Protein AF-A0AAW4HPG8-F1 (afdb_monomer_lite)

InterPro domains:
  IPR003497 BRO N-terminal domain [PS51750] (11-119)

Structure (mmCIF, N/CA/C/O backbone):
data_AF-A0AAW4HPG8-F1
#
_entry.id   AF-A0AAW4HPG8-F1
#
loop_
_atom_site.group_PDB
_atom_site.id
_atom_site.type_symbol
_atom_site.label_atom_id
_atom_site.label_alt_id
_atom_site.label_comp_id
_atom_site.label_asym_id
_atom_site.label_entity_id
_atom_site.label_seq_id
_atom_site.pdbx_PDB_ins_code
_atom_site.Cartn_x
_atom_site.Cartn_y
_atom_site.Cartn_z
_atom_site.occupancy
_atom_site.B_iso_or_equiv
_atom_site.auth_seq_id
_atom_site.auth_comp_id
_atom_site.auth_asym_id
_atom_site.auth_atom_id
_atom_site.pdbx_PDB_model_num
ATOM 1 N N . MET A 1 1 ? 20.084 2.847 24.601 1.00 34.91 1 MET A N 1
ATOM 2 C CA . MET A 1 1 ? 19.945 3.634 23.356 1.00 34.91 1 MET A CA 1
ATOM 3 C C . MET A 1 1 ? 18.662 3.186 22.659 1.00 34.91 1 MET A C 1
ATOM 5 O O . MET A 1 1 ? 18.616 2.072 22.159 1.00 34.91 1 MET A O 1
ATOM 9 N N . ASN A 1 2 ? 17.578 3.967 22.741 1.00 39.59 2 ASN A N 1
ATOM 10 C CA . ASN A 1 2 ? 16.286 3.602 22.141 1.00 39.59 2 ASN A CA 1
ATOM 11 C C . ASN A 1 2 ? 16.356 3.831 20.625 1.00 39.59 2 ASN A C 1
ATOM 13 O O . ASN A 1 2 ? 16.122 4.941 20.148 1.00 39.59 2 ASN A O 1
ATOM 17 N N . LEU A 1 3 ? 16.717 2.787 19.877 1.00 42.97 3 LEU A N 1
ATOM 18 C CA . LEU A 1 3 ? 16.685 2.797 18.419 1.00 42.97 3 LEU A CA 1
ATOM 19 C C . LEU A 1 3 ? 15.230 2.939 17.945 1.00 42.97 3 LEU A C 1
ATOM 21 O O . LEU A 1 3 ? 14.457 1.991 17.925 1.00 42.97 3 LEU A O 1
ATOM 25 N N . HIS A 1 4 ? 14.869 4.186 17.650 1.00 49.41 4 HIS A N 1
ATOM 26 C CA . HIS A 1 4 ? 13.943 4.617 16.605 1.00 49.41 4 HIS A CA 1
ATOM 27 C C . HIS A 1 4 ? 12.726 3.717 16.335 1.00 49.41 4 HIS A C 1
ATOM 29 O O . HIS A 1 4 ? 12.755 2.865 15.454 1.00 49.41 4 HIS A O 1
ATOM 35 N N . LYS A 1 5 ? 11.615 3.976 17.031 1.00 62.91 5 LYS A N 1
ATOM 36 C CA . LYS A 1 5 ? 10.332 3.324 16.736 1.00 62.91 5 LYS A CA 1
ATOM 37 C C . LYS A 1 5 ? 9.602 4.074 15.617 1.00 62.91 5 LYS A C 1
ATOM 39 O O . LYS A 1 5 ? 9.500 5.299 15.675 1.00 62.91 5 LYS A O 1
ATOM 44 N N . ASP A 1 6 ? 9.104 3.340 14.623 1.00 70.31 6 ASP A N 1
ATOM 45 C CA . ASP A 1 6 ? 8.157 3.856 13.626 1.00 70.31 6 ASP A CA 1
ATOM 46 C C . ASP A 1 6 ? 6.907 4.426 14.315 1.00 70.31 6 ASP A C 1
ATOM 48 O O . ASP A 1 6 ? 6.579 4.049 15.448 1.00 70.31 6 ASP A O 1
ATOM 52 N N . ARG A 1 7 ? 6.173 5.312 13.628 1.00 84.81 7 ARG A N 1
ATOM 53 C CA . ARG A 1 7 ? 4.884 5.799 14.136 1.00 84.81 7 ARG A CA 1
ATOM 54 C C . ARG A 1 7 ? 3.942 4.611 14.293 1.00 84.81 7 ARG A C 1
ATOM 56 O O . ARG A 1 7 ? 3.771 3.825 13.366 1.00 84.81 7 ARG A O 1
ATOM 63 N N . LYS 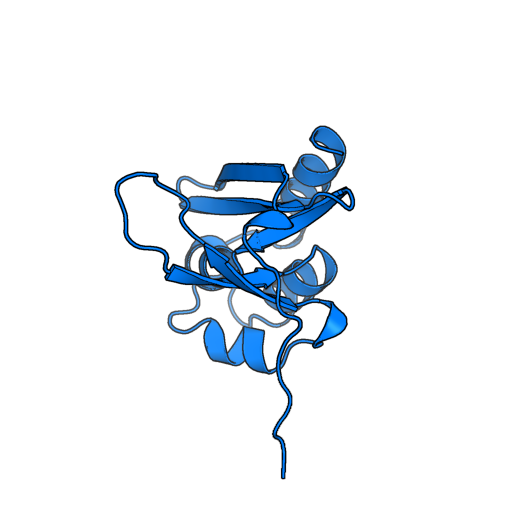A 1 8 ? 3.339 4.453 15.467 1.00 90.50 8 LYS A N 1
ATOM 64 C CA . LYS A 1 8 ? 2.387 3.369 15.712 1.00 90.50 8 LYS A CA 1
ATOM 65 C C . LYS A 1 8 ? 0.987 3.824 15.307 1.00 90.50 8 LYS A C 1
ATOM 67 O O . LYS A 1 8 ? 0.563 4.893 15.733 1.00 90.50 8 LYS A O 1
ATOM 72 N N . LEU A 1 9 ? 0.295 3.006 14.521 1.00 91.19 9 LEU A N 1
ATOM 73 C CA . LEU A 1 9 ? -1.126 3.163 14.213 1.00 91.19 9 LEU A CA 1
ATOM 74 C C . LEU A 1 9 ? -1.893 2.038 14.916 1.00 91.19 9 LEU A C 1
ATOM 76 O O . LEU A 1 9 ? -1.560 0.861 14.739 1.00 91.19 9 LEU A O 1
ATOM 80 N N . ASN A 1 10 ? -2.874 2.382 15.747 1.00 90.38 10 ASN A N 1
ATOM 81 C CA . ASN A 1 10 ? -3.704 1.390 16.422 1.00 90.38 10 ASN A CA 1
AT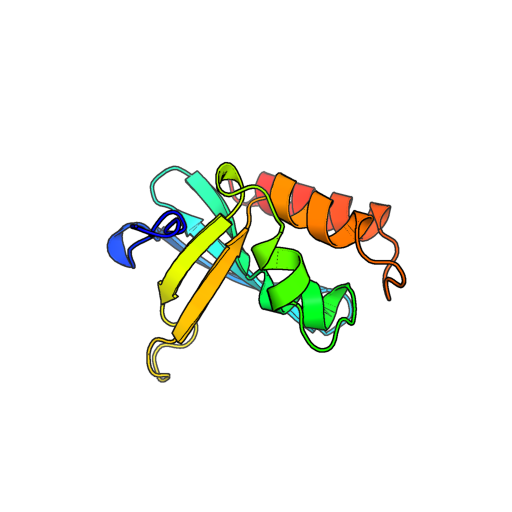OM 82 C C . ASN A 1 10 ? -4.912 1.037 15.552 1.00 90.38 10 ASN A C 1
ATOM 84 O O . ASN A 1 10 ? -5.354 1.821 14.720 1.00 90.38 10 ASN A O 1
ATOM 88 N N . THR A 1 11 ? -5.492 -0.138 15.778 1.00 86.38 11 THR A N 1
ATOM 89 C CA . THR A 1 11 ? -6.675 -0.598 15.035 1.00 86.38 11 THR A CA 1
ATOM 90 C C . THR A 1 11 ? -7.864 0.355 15.177 1.00 86.38 11 THR A C 1
ATOM 92 O O . THR A 1 11 ? -8.608 0.538 14.222 1.00 86.38 11 THR A O 1
ATOM 95 N N . ILE A 1 12 ? -8.009 1.005 16.338 1.00 90.06 12 ILE A N 1
ATOM 96 C CA . ILE A 1 12 ? -9.053 2.014 16.593 1.00 90.06 12 ILE A CA 1
ATOM 97 C C . ILE A 1 12 ? -8.900 3.275 15.729 1.00 90.06 12 ILE A C 1
ATOM 99 O O . ILE A 1 12 ? -9.869 3.997 15.522 1.00 90.06 12 ILE A O 1
ATOM 103 N N . ASP A 1 13 ? -7.696 3.526 15.208 1.00 93.50 13 ASP A N 1
ATOM 104 C CA . ASP A 1 13 ? -7.395 4.684 14.367 1.00 93.50 13 ASP A CA 1
ATOM 105 C C . ASP A 1 13 ? -7.774 4.426 12.895 1.00 93.50 13 ASP A C 1
ATOM 107 O O . ASP A 1 13 ? -7.614 5.304 12.045 1.00 93.50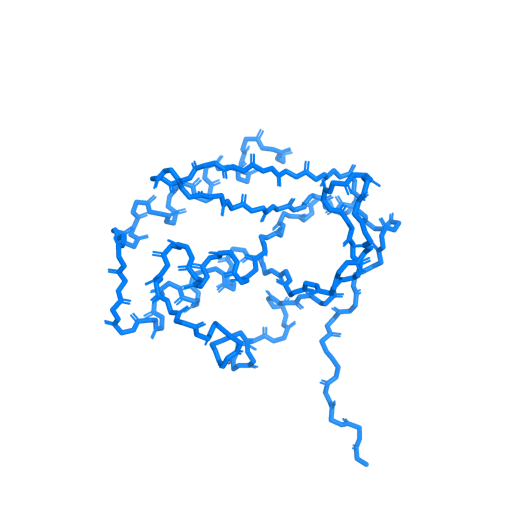 13 ASP A O 1
ATOM 111 N N . ILE A 1 14 ? -8.267 3.223 12.569 1.00 94.44 14 ILE A N 1
ATOM 112 C CA . ILE A 1 14 ? -8.622 2.813 11.209 1.00 94.44 14 ILE A CA 1
ATOM 113 C C . ILE A 1 14 ? -10.128 2.912 11.014 1.00 94.44 14 ILE A C 1
ATOM 115 O O . ILE A 1 14 ? -10.913 2.202 11.637 1.00 94.44 14 ILE A O 1
ATOM 119 N N . LYS A 1 15 ? -10.516 3.774 10.075 1.00 95.31 15 LYS A N 1
ATOM 120 C CA . LYS A 1 15 ? -11.900 3.993 9.656 1.00 95.31 15 LYS A CA 1
ATOM 121 C C . LYS A 1 15 ? -12.367 2.921 8.676 1.00 95.31 15 LYS A C 1
ATOM 123 O O . LYS A 1 15 ? -13.509 2.477 8.751 1.00 95.31 15 LYS A O 1
ATOM 128 N N . LYS A 1 16 ? -11.514 2.529 7.723 1.00 95.44 16 LYS A N 1
ATOM 129 C CA . LYS A 1 16 ? -11.876 1.563 6.674 1.00 95.44 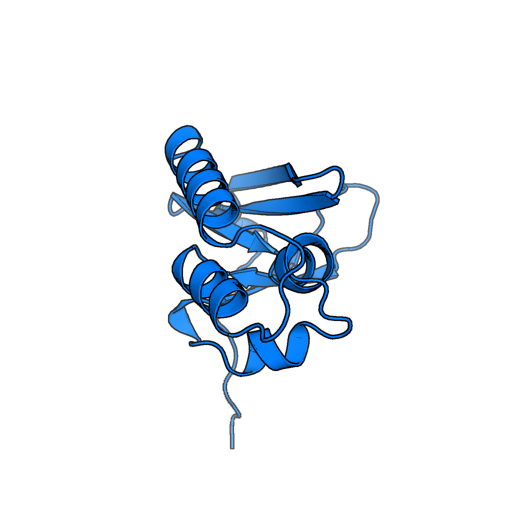16 LYS A CA 1
ATOM 130 C C . LYS A 1 16 ? -10.657 0.848 6.097 1.00 95.44 16 LYS A C 1
ATOM 132 O O . LYS A 1 16 ? -9.593 1.446 5.957 1.00 95.44 16 LYS A O 1
ATOM 137 N N . TYR A 1 17 ? -10.843 -0.415 5.721 1.00 95.50 17 TYR A N 1
ATOM 138 C CA . TYR A 1 17 ? -9.859 -1.237 5.015 1.00 95.50 17 TYR A CA 1
ATOM 139 C C . TYR A 1 17 ? -10.215 -1.335 3.531 1.00 95.50 17 TYR A C 1
ATOM 141 O O . TYR A 1 17 ? -11.394 -1.362 3.171 1.00 95.50 17 TYR A O 1
ATOM 149 N N . PHE A 1 18 ? -9.198 -1.422 2.679 1.00 95.81 18 PHE A N 1
ATOM 150 C CA . PHE A 1 18 ? -9.350 -1.530 1.234 1.00 95.81 18 PHE A CA 1
ATOM 151 C C . PHE A 1 18 ? -8.445 -2.613 0.655 1.00 95.81 18 PHE A C 1
ATOM 153 O O . PHE A 1 18 ? -7.349 -2.880 1.155 1.00 95.81 18 PHE A O 1
ATOM 160 N N . SER A 1 19 ? -8.904 -3.192 -0.451 1.00 94.88 19 SER A N 1
ATOM 161 C CA . SER A 1 19 ? -8.147 -4.120 -1.280 1.00 94.88 19 SER A CA 1
ATOM 162 C C . SER A 1 19 ? -8.363 -3.752 -2.742 1.00 94.88 19 SER A C 1
ATOM 164 O O . SER A 1 19 ? -9.492 -3.782 -3.224 1.00 94.88 19 SER A O 1
ATOM 166 N N . PHE A 1 20 ? -7.288 -3.379 -3.429 1.00 94.25 20 PHE A N 1
ATOM 167 C CA . PHE A 1 20 ? -7.306 -3.029 -4.846 1.00 94.25 20 PHE A CA 1
ATOM 168 C C . PHE A 1 20 ? -6.517 -4.044 -5.658 1.00 94.25 20 PHE A C 1
ATOM 170 O O . PHE A 1 20 ? -5.633 -4.725 -5.135 1.00 94.25 20 PHE A O 1
ATOM 177 N N . LEU A 1 21 ? -6.807 -4.097 -6.954 1.00 92.44 21 LEU A N 1
ATOM 178 C CA . LEU A 1 21 ? -6.022 -4.844 -7.924 1.00 92.44 21 LEU A CA 1
ATOM 179 C C . LEU A 1 21 ? -5.287 -3.867 -8.842 1.00 92.44 21 LEU A C 1
ATOM 181 O O . LEU A 1 21 ? -5.894 -2.953 -9.397 1.00 92.44 21 LEU A O 1
ATOM 185 N N . TYR A 1 22 ? -3.985 -4.084 -9.012 1.00 89.88 22 TYR A N 1
ATOM 186 C CA . TYR A 1 22 ? -3.166 -3.441 -10.034 1.00 89.88 22 TYR A CA 1
ATOM 187 C C . TYR A 1 22 ? -2.414 -4.531 -10.800 1.00 89.88 22 TYR A C 1
ATOM 189 O O . TYR A 1 22 ? -1.613 -5.254 -10.205 1.00 89.88 22 TYR A O 1
ATOM 197 N N . ASN A 1 23 ? -2.688 -4.682 -12.100 1.00 88.31 23 ASN A N 1
ATOM 198 C CA . ASN A 1 23 ? -2.161 -5.767 -12.945 1.00 88.31 23 ASN A CA 1
ATOM 199 C C . ASN A 1 23 ? -2.303 -7.159 -12.289 1.00 88.31 23 ASN A C 1
ATOM 201 O O . ASN A 1 23 ? -1.319 -7.882 -12.117 1.00 88.31 23 ASN A O 1
ATOM 205 N N . ASP A 1 24 ? -3.518 -7.491 -11.838 1.00 86.69 24 ASP A N 1
ATOM 206 C CA . ASP A 1 24 ? -3.868 -8.739 -11.133 1.00 86.69 24 ASP A CA 1
ATOM 207 C C . ASP A 1 24 ? -3.117 -8.981 -9.817 1.00 86.69 24 ASP A C 1
ATOM 209 O O . ASP A 1 24 ? -3.117 -10.088 -9.270 1.00 86.69 24 ASP A O 1
ATOM 213 N N . LYS A 1 25 ? -2.453 -7.955 -9.278 1.00 88.06 25 LYS A N 1
ATOM 214 C CA . LYS A 1 25 ? -1.809 -8.028 -7.973 1.00 88.06 25 LYS A CA 1
ATOM 215 C C . LYS A 1 25 ? -2.564 -7.222 -6.937 1.00 88.06 25 LYS A C 1
ATOM 217 O O . LYS A 1 25 ? -2.903 -6.063 -7.152 1.00 88.06 25 LYS A O 1
ATOM 222 N N . GLN A 1 26 ? -2.769 -7.846 -5.783 1.00 92.00 26 GLN A N 1
ATOM 223 C CA . GLN A 1 26 ? -3.446 -7.221 -4.660 1.00 92.00 26 GLN A CA 1
ATOM 224 C C . GLN A 1 26 ? -2.570 -6.140 -4.017 1.00 92.00 26 GLN A C 1
ATOM 226 O O . GLN A 1 26 ? -1.399 -6.377 -3.710 1.00 92.00 26 GLN A O 1
ATOM 231 N N . ILE A 1 27 ? -3.160 -4.972 -3.780 1.00 94.44 27 ILE A N 1
ATOM 232 C CA . ILE A 1 27 ? -2.575 -3.869 -3.020 1.00 94.44 27 ILE A CA 1
ATOM 233 C C . ILE A 1 27 ? -3.591 -3.456 -1.965 1.00 94.44 27 ILE A C 1
ATOM 235 O O . ILE A 1 27 ? -4.684 -2.987 -2.285 1.00 94.44 27 ILE A O 1
ATOM 239 N N . ARG A 1 28 ? -3.247 -3.660 -0.696 1.00 96.12 28 ARG A N 1
ATOM 240 C CA . ARG A 1 28 ? -4.114 -3.299 0.425 1.00 96.12 28 ARG A CA 1
ATOM 241 C C . ARG A 1 28 ? -3.792 -1.907 0.944 1.00 96.12 28 ARG A C 1
ATOM 243 O O . ARG A 1 28 ? -2.643 -1.465 0.897 1.00 96.12 28 ARG A O 1
ATOM 250 N N . ALA A 1 29 ? -4.809 -1.238 1.470 1.00 97.00 29 ALA A N 1
ATOM 251 C CA . ALA A 1 29 ? -4.683 0.085 2.066 1.00 97.00 29 ALA A CA 1
ATOM 252 C C . ALA A 1 29 ? -5.678 0.272 3.214 1.00 97.00 29 ALA A C 1
ATOM 254 O O . ALA A 1 29 ? -6.624 -0.503 3.373 1.00 97.00 29 ALA A O 1
ATOM 255 N N . VAL A 1 30 ? -5.472 1.315 4.006 1.00 96.94 30 VAL A N 1
ATOM 256 C CA . VAL A 1 30 ? -6.376 1.736 5.074 1.00 96.94 30 VAL A CA 1
ATOM 257 C C . VAL A 1 30 ? -6.652 3.229 4.966 1.00 96.94 30 VAL A C 1
ATOM 259 O O . VAL A 1 30 ? -5.774 4.006 4.599 1.00 96.94 30 VAL A O 1
ATOM 262 N N . LEU A 1 31 ? -7.870 3.620 5.322 1.00 96.88 31 LEU A N 1
ATOM 263 C CA . LEU A 1 31 ? -8.235 5.001 5.604 1.00 96.88 31 LEU A CA 1
ATOM 264 C C . LEU A 1 31 ? -8.284 5.171 7.119 1.00 96.88 31 LEU A C 1
ATOM 266 O O . LEU A 1 31 ? -8.988 4.420 7.803 1.00 96.88 31 LEU A O 1
ATOM 270 N N . THR A 1 32 ? -7.547 6.141 7.645 1.00 95.75 32 THR A N 1
ATOM 271 C CA . THR A 1 32 ? -7.560 6.462 9.074 1.00 95.75 32 THR A CA 1
ATOM 272 C C . THR A 1 32 ? -8.762 7.331 9.444 1.00 95.75 32 THR A C 1
ATOM 274 O O . THR A 1 32 ? -9.427 7.926 8.592 1.00 95.75 32 THR A O 1
ATOM 277 N N . THR A 1 33 ? -9.035 7.450 10.740 1.00 94.75 33 THR A N 1
ATOM 278 C CA . THR A 1 33 ? -10.020 8.400 11.283 1.00 94.75 33 THR A CA 1
ATOM 279 C C . THR A 1 33 ? -9.645 9.862 11.021 1.00 94.75 33 THR A C 1
ATOM 281 O O . THR A 1 33 ? -10.529 10.708 10.932 1.00 94.75 33 THR A O 1
ATOM 284 N N . SER A 1 34 ? -8.356 10.153 10.818 1.00 93.62 34 SER A N 1
ATOM 285 C CA . SER A 1 34 ? -7.828 11.462 10.409 1.00 93.62 34 SER A CA 1
ATOM 286 C C . SER A 1 34 ? -7.843 11.702 8.894 1.00 93.62 34 SER A C 1
ATOM 288 O O . SER A 1 34 ? -7.183 12.627 8.426 1.00 93.62 34 SER A O 1
ATOM 290 N N . ASN A 1 35 ? -8.570 10.881 8.125 1.00 94.38 35 ASN A N 1
ATOM 291 C CA . ASN A 1 35 ? -8.638 10.949 6.662 1.00 94.38 35 ASN A CA 1
ATOM 292 C C . ASN A 1 35 ? -7.259 10.842 5.979 1.00 94.38 35 ASN A C 1
ATOM 294 O O . ASN A 1 35 ? -7.018 11.454 4.945 1.00 94.38 35 ASN A O 1
ATOM 298 N N . GLN A 1 36 ? -6.343 10.057 6.550 1.00 93.94 36 GLN A N 1
ATOM 299 C CA . GLN A 1 36 ? -5.087 9.698 5.893 1.00 93.94 36 GLN A CA 1
ATOM 300 C C . GLN A 1 36 ? -5.246 8.361 5.185 1.00 93.94 36 GLN A C 1
ATOM 302 O O . GLN A 1 36 ? -5.740 7.394 5.774 1.00 93.94 36 GLN A O 1
ATOM 307 N N . PHE A 1 37 ? -4.801 8.300 3.935 1.00 96.44 37 PHE A N 1
ATOM 308 C CA . PHE A 1 37 ? -4.830 7.084 3.143 1.00 96.44 37 PHE A CA 1
ATOM 309 C C . PHE A 1 37 ? -3.444 6.442 3.104 1.00 96.44 37 PHE A C 1
ATOM 311 O O . PHE A 1 37 ? -2.470 7.052 2.668 1.00 96.44 37 PHE A O 1
ATOM 318 N N . LEU A 1 38 ? -3.337 5.213 3.610 1.00 97.12 38 LEU A N 1
ATOM 319 C CA . LEU A 1 38 ? -2.055 4.538 3.800 1.00 97.12 38 LEU A CA 1
ATOM 320 C C . LEU A 1 38 ? -2.063 3.164 3.133 1.00 97.12 38 LEU A C 1
ATOM 322 O O . LEU A 1 38 ? -2.915 2.324 3.418 1.00 97.12 38 LEU A O 1
ATOM 326 N N . PHE A 1 39 ? -1.073 2.902 2.291 1.00 97.00 39 PHE A N 1
ATOM 327 C CA . PHE A 1 39 ? -0.907 1.647 1.565 1.00 97.00 39 PHE A CA 1
ATOM 328 C C . PHE A 1 39 ? -0.030 0.667 2.338 1.00 97.00 39 PHE A C 1
ATOM 330 O O . PHE A 1 39 ? 0.915 1.064 3.011 1.00 97.00 39 PHE A O 1
ATOM 337 N N . VAL A 1 40 ? -0.261 -0.637 2.195 1.00 95.94 40 VAL A N 1
ATOM 338 C CA . VAL A 1 40 ? 0.655 -1.653 2.728 1.00 95.94 40 VAL A CA 1
ATOM 339 C C . VAL A 1 40 ? 1.951 -1.642 1.913 1.00 95.94 40 VAL A C 1
ATOM 341 O O . VAL A 1 40 ? 1.986 -2.076 0.761 1.00 95.94 40 VAL A O 1
ATOM 344 N N . GLY A 1 41 ? 3.051 -1.200 2.529 1.00 94.69 41 GLY A N 1
ATOM 345 C CA . GLY A 1 41 ? 4.348 -1.062 1.861 1.00 94.69 41 GLY A CA 1
ATOM 346 C C . GLY A 1 41 ? 4.867 -2.383 1.292 1.00 94.69 41 GLY A C 1
ATOM 347 O O . GLY A 1 41 ? 5.417 -2.428 0.192 1.00 94.69 41 GLY A O 1
ATOM 348 N N . TYR A 1 42 ? 4.645 -3.493 2.000 1.00 93.75 42 TYR A N 1
ATOM 349 C CA . TYR A 1 42 ? 5.065 -4.812 1.521 1.00 93.75 42 TYR A CA 1
ATOM 350 C C . TYR A 1 42 ? 4.362 -5.212 0.216 1.00 93.75 42 TYR A C 1
ATOM 352 O O . TYR A 1 42 ? 5.021 -5.743 -0.681 1.00 93.75 42 TYR A O 1
ATOM 360 N N . ASP A 1 43 ? 3.064 -4.913 0.082 1.00 93.62 43 ASP A N 1
ATOM 361 C CA . ASP A 1 43 ? 2.306 -5.187 -1.140 1.00 93.62 43 ASP A CA 1
ATOM 362 C C . ASP A 1 43 ? 2.908 -4.384 -2.302 1.00 93.62 43 ASP A C 1
ATOM 364 O O . ASP A 1 43 ? 3.247 -4.968 -3.324 1.00 93.62 43 ASP A O 1
ATOM 368 N N . ILE A 1 44 ? 3.191 -3.088 -2.121 1.00 91.94 44 ILE A N 1
ATOM 369 C CA . ILE A 1 44 ? 3.854 -2.257 -3.146 1.00 91.94 44 ILE A CA 1
ATOM 370 C C . ILE A 1 44 ? 5.214 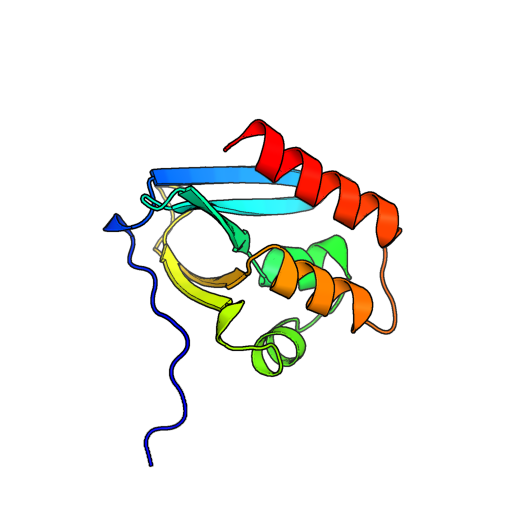-2.852 -3.544 1.00 91.94 44 ILE A C 1
ATOM 372 O O . ILE A 1 44 ? 5.504 -3.068 -4.723 1.00 91.94 44 ILE A O 1
ATOM 376 N N . GLY A 1 45 ? 6.071 -3.140 -2.563 1.00 91.44 45 GLY A N 1
ATOM 377 C CA . GLY A 1 45 ? 7.426 -3.614 -2.827 1.00 91.44 45 GLY A CA 1
ATOM 378 C C . GLY A 1 45 ? 7.465 -4.974 -3.524 1.00 91.44 45 GLY A C 1
ATOM 379 O O . GLY A 1 45 ? 8.224 -5.154 -4.479 1.00 91.44 45 GLY A O 1
ATOM 380 N N . LYS A 1 46 ? 6.639 -5.926 -3.080 1.00 89.94 46 LYS A N 1
ATOM 381 C CA . LYS A 1 46 ? 6.612 -7.284 -3.634 1.00 89.94 46 LYS A CA 1
ATOM 382 C C . LYS A 1 46 ? 5.835 -7.354 -4.943 1.00 89.94 46 LYS A C 1
ATOM 384 O O . LYS A 1 46 ? 6.319 -7.956 -5.902 1.00 89.94 46 LYS A O 1
ATOM 389 N N . ASN A 1 47 ? 4.650 -6.755 -4.980 1.00 86.12 47 ASN A N 1
ATOM 390 C CA . ASN A 1 47 ? 3.683 -6.971 -6.047 1.00 86.12 47 ASN A CA 1
ATOM 391 C C . ASN A 1 47 ? 3.843 -5.980 -7.197 1.00 86.12 47 ASN A C 1
ATOM 393 O O . ASN A 1 47 ? 3.800 -6.389 -8.354 1.00 86.12 47 ASN A O 1
ATOM 397 N N . THR A 1 48 ? 4.083 -4.707 -6.889 1.00 82.50 48 THR A N 1
ATOM 398 C CA . THR A 1 48 ? 4.238 -3.663 -7.908 1.00 82.50 48 THR A CA 1
ATOM 399 C C . THR A 1 48 ? 5.681 -3.580 -8.389 1.00 82.50 48 THR A C 1
ATOM 401 O O . THR A 1 48 ? 5.982 -3.626 -9.580 1.00 82.50 48 THR A O 1
ATOM 404 N N . ILE A 1 49 ? 6.613 -3.472 -7.446 1.00 86.31 49 ILE A N 1
ATOM 405 C CA . ILE A 1 49 ? 8.012 -3.202 -7.766 1.00 86.31 49 ILE A CA 1
ATOM 406 C C . ILE A 1 49 ? 8.768 -4.503 -8.083 1.00 86.31 49 ILE A C 1
ATOM 408 O O . ILE A 1 49 ? 9.672 -4.509 -8.918 1.00 86.31 49 ILE A O 1
ATOM 412 N N . GLY A 1 50 ? 8.366 -5.629 -7.488 1.00 84.12 50 GLY A N 1
ATOM 413 C CA . GLY A 1 50 ? 8.974 -6.938 -7.735 1.00 84.12 50 GLY A CA 1
ATOM 414 C C . GLY A 1 50 ? 10.221 -7.223 -6.894 1.00 84.12 50 GLY A C 1
ATOM 415 O O . GLY A 1 50 ? 11.038 -8.059 -7.286 1.00 84.12 50 GLY A O 1
ATOM 416 N N . ILE A 1 51 ? 10.383 -6.550 -5.751 1.00 85.81 51 ILE A N 1
ATOM 417 C CA . ILE A 1 51 ? 11.483 -6.771 -4.807 1.00 85.81 51 ILE A CA 1
ATOM 418 C C . ILE A 1 51 ? 11.134 -7.946 -3.887 1.00 85.81 51 ILE A C 1
ATOM 420 O O . ILE A 1 51 ? 10.099 -7.948 -3.227 1.00 85.81 51 ILE A O 1
ATOM 424 N N . LYS A 1 52 ? 12.029 -8.942 -3.803 1.00 83.00 52 LYS A N 1
ATOM 425 C CA . LYS A 1 52 ? 11.841 -10.127 -2.941 1.00 83.00 52 LYS A CA 1
ATOM 426 C C . LYS A 1 52 ? 11.753 -9.773 -1.453 1.00 83.00 52 LYS A C 1
ATOM 428 O O . LYS A 1 52 ? 10.959 -10.373 -0.737 1.00 83.00 52 LYS A O 1
ATOM 433 N N . ASN A 1 53 ? 12.559 -8.810 -1.004 1.00 84.62 53 ASN A N 1
ATOM 434 C CA . ASN A 1 53 ? 12.563 -8.315 0.370 1.00 84.62 53 ASN A CA 1
ATOM 435 C C . ASN A 1 53 ? 12.346 -6.787 0.410 1.00 84.62 53 ASN A C 1
ATOM 437 O O . ASN A 1 53 ? 13.321 -6.036 0.395 1.00 84.62 53 ASN A O 1
ATOM 441 N N . PRO A 1 54 ? 11.087 -6.312 0.438 1.00 87.19 54 PRO A N 1
ATOM 442 C CA . PRO A 1 54 ? 10.768 -4.887 0.523 1.00 87.19 54 PRO A CA 1
ATOM 443 C C . PRO A 1 54 ? 11.216 -4.210 1.820 1.00 87.19 54 PRO A C 1
ATOM 445 O O . PRO A 1 54 ? 11.292 -2.984 1.853 1.00 87.19 54 PRO A O 1
ATOM 448 N N . TYR A 1 55 ? 11.497 -4.973 2.884 1.00 84.69 55 TYR A N 1
ATOM 449 C CA . TYR A 1 55 ? 11.783 -4.403 4.202 1.00 84.69 55 TYR A CA 1
ATOM 450 C C . TYR A 1 55 ? 12.999 -3.482 4.186 1.00 84.69 55 TYR A C 1
ATOM 452 O O . TYR A 1 55 ? 12.921 -2.407 4.762 1.00 84.69 55 TYR A O 1
ATOM 460 N N . SER A 1 56 ? 14.066 -3.822 3.457 1.00 81.56 56 SER A N 1
ATOM 461 C CA . SER A 1 56 ? 15.251 -2.957 3.359 1.00 81.56 56 SER A CA 1
ATOM 462 C C . SER A 1 56 ? 14.956 -1.611 2.687 1.00 81.56 56 SER A C 1
ATOM 464 O O . SER A 1 56 ? 15.585 -0.602 2.996 1.00 81.56 56 SER A O 1
ATOM 466 N N . LEU A 1 57 ? 13.979 -1.567 1.780 1.00 84.69 57 LEU A N 1
ATOM 467 C CA . LEU A 1 57 ? 13.544 -0.332 1.130 1.00 84.69 57 LEU A CA 1
ATOM 468 C C . LEU A 1 57 ? 12.698 0.530 2.076 1.00 84.69 57 LEU A C 1
ATOM 470 O O . LEU A 1 57 ? 12.839 1.750 2.099 1.00 84.69 57 LEU A O 1
ATOM 474 N N . ILE A 1 58 ? 11.831 -0.118 2.853 1.00 87.12 58 ILE A N 1
ATOM 475 C CA . ILE A 1 58 ? 10.926 0.520 3.817 1.00 87.12 58 ILE A CA 1
ATOM 476 C C . ILE A 1 58 ? 11.693 1.008 5.060 1.00 87.12 58 ILE A C 1
ATOM 478 O O . ILE A 1 58 ? 11.394 2.061 5.623 1.00 87.12 58 ILE A O 1
ATOM 482 N N . GLU A 1 59 ? 12.711 0.271 5.493 1.00 83.19 59 GLU A N 1
ATOM 483 C CA . GLU A 1 59 ? 13.546 0.619 6.642 1.00 83.19 59 GLU A CA 1
ATOM 484 C C . GLU A 1 59 ? 14.279 1.948 6.419 1.00 83.19 59 GLU A C 1
ATOM 486 O O . GLU A 1 59 ? 14.245 2.816 7.292 1.00 83.19 59 GLU A O 1
ATOM 491 N N . ASN A 1 60 ? 14.822 2.141 5.214 1.00 81.38 60 ASN A N 1
ATOM 492 C CA . ASN A 1 60 ? 15.565 3.338 4.809 1.00 81.38 60 ASN A CA 1
ATOM 493 C C . ASN A 1 60 ? 14.680 4.527 4.382 1.00 81.38 60 ASN A C 1
ATOM 495 O O . ASN A 1 60 ? 15.202 5.569 3.992 1.00 81.38 60 ASN A O 1
ATOM 499 N N . MET A 1 61 ? 13.354 4.377 4.408 1.00 87.19 61 MET A N 1
ATOM 500 C CA . MET A 1 61 ? 12.407 5.458 4.122 1.00 87.19 61 MET A CA 1
ATOM 501 C C . MET A 1 61 ? 12.286 6.428 5.305 1.00 87.19 61 MET A C 1
ATOM 503 O O . MET A 1 61 ? 12.445 6.022 6.463 1.00 87.19 61 MET A O 1
ATOM 507 N N . ASP A 1 62 ? 11.942 7.690 5.019 1.00 88.12 62 ASP A N 1
ATOM 508 C CA . ASP A 1 62 ? 11.580 8.667 6.048 1.00 88.12 62 ASP A CA 1
ATOM 509 C C . ASP A 1 62 ? 10.492 8.102 6.981 1.00 88.12 62 ASP A C 1
ATOM 511 O O . ASP A 1 62 ? 9.502 7.504 6.558 1.00 88.12 62 ASP A O 1
ATOM 515 N N . LYS A 1 63 ? 10.693 8.289 8.286 1.00 86.19 63 LYS A N 1
ATOM 516 C CA . LYS A 1 63 ? 9.782 7.837 9.344 1.00 86.19 63 LYS A CA 1
ATOM 517 C C . LYS A 1 63 ? 8.440 8.561 9.315 1.00 86.19 63 LYS A C 1
ATOM 519 O O . LYS A 1 63 ? 7.471 8.036 9.855 1.00 86.19 63 LYS A O 1
ATOM 524 N N . ARG A 1 64 ? 8.374 9.763 8.737 1.00 89.44 64 ARG A N 1
ATOM 525 C CA . ARG A 1 64 ? 7.126 10.527 8.594 1.00 89.44 64 ARG A CA 1
ATOM 526 C C . ARG A 1 64 ? 6.157 9.843 7.635 1.00 89.44 64 ARG A C 1
ATOM 528 O O . ARG A 1 64 ? 4.959 9.873 7.903 1.00 89.44 64 ARG A O 1
ATOM 535 N N . SER A 1 65 ? 6.704 9.156 6.634 1.00 92.12 65 SER A N 1
ATOM 536 C CA . SER A 1 65 ? 5.974 8.474 5.568 1.00 92.12 65 SER A CA 1
ATOM 537 C C . SER A 1 65 ? 5.615 7.022 5.880 1.00 92.12 65 SER A C 1
ATOM 539 O O . SER A 1 65 ? 5.094 6.329 5.008 1.00 92.12 65 SER A O 1
ATOM 541 N N . LYS A 1 66 ? 5.903 6.521 7.095 1.00 92.62 66 LYS A N 1
ATOM 542 C CA . LYS A 1 66 ? 5.612 5.132 7.481 1.00 92.62 66 LYS A CA 1
ATOM 543 C C . LYS A 1 66 ? 4.992 4.981 8.864 1.00 92.62 66 LYS A C 1
ATOM 545 O O . LYS A 1 66 ? 5.360 5.652 9.828 1.00 92.62 66 LYS A O 1
ATOM 550 N N . TYR A 1 67 ? 4.092 4.010 8.960 1.00 94.12 67 TYR A N 1
ATOM 551 C CA . TYR A 1 67 ? 3.412 3.613 10.184 1.00 94.12 67 TYR A CA 1
ATOM 552 C C . TYR A 1 67 ? 3.508 2.104 10.384 1.00 94.12 67 TYR A C 1
ATOM 554 O O . TYR A 1 67 ? 3.275 1.334 9.458 1.00 94.12 67 TYR A O 1
ATOM 562 N N . SER A 1 68 ? 3.783 1.660 11.605 1.00 93.44 68 SER A N 1
ATOM 563 C CA . SER A 1 68 ? 3.630 0.260 11.996 1.00 93.44 68 SER A CA 1
ATOM 564 C C . SER A 1 68 ? 2.235 0.045 12.576 1.00 93.44 68 SER A C 1
ATOM 566 O O . SER A 1 68 ? 1.864 0.687 13.560 1.00 93.44 68 SER A O 1
ATOM 568 N N . ALA A 1 69 ? 1.499 -0.918 12.028 1.00 92.94 69 ALA A N 1
ATOM 569 C CA . ALA A 1 69 ? 0.159 -1.290 12.475 1.00 92.94 69 ALA A CA 1
ATOM 570 C C . ALA A 1 69 ? 0.068 -2.804 12.713 1.00 92.94 69 ALA A C 1
ATOM 572 O O . ALA A 1 69 ? 0.685 -3.582 11.987 1.00 92.94 69 ALA A O 1
ATOM 573 N N . VAL A 1 70 ? -0.691 -3.233 13.724 1.00 93.75 70 VAL A N 1
ATOM 574 C CA . VAL A 1 70 ? -1.048 -4.649 13.929 1.00 93.75 70 VAL A CA 1
ATOM 575 C C . VAL A 1 70 ? -2.534 -4.785 13.644 1.00 93.75 70 VAL A C 1
ATOM 577 O O . VAL A 1 70 ? -3.354 -4.380 14.461 1.00 93.75 70 VAL A O 1
ATOM 580 N N . ILE A 1 71 ? -2.867 -5.272 12.453 1.00 92.69 71 ILE A N 1
ATOM 581 C CA . ILE A 1 71 ? -4.221 -5.197 11.892 1.00 92.69 71 ILE A CA 1
ATOM 582 C C . ILE A 1 71 ? -4.578 -6.488 11.168 1.00 92.69 71 ILE A C 1
ATOM 584 O O . ILE A 1 71 ? -3.697 -7.264 10.792 1.00 92.69 71 ILE A O 1
ATOM 588 N N . THR A 1 72 ? -5.872 -6.713 10.959 1.00 91.44 72 THR A N 1
ATOM 589 C CA . THR A 1 72 ? -6.360 -7.810 10.126 1.00 91.44 72 THR A CA 1
ATOM 590 C C . THR A 1 72 ? -7.162 -7.261 8.953 1.00 91.44 72 THR A C 1
ATOM 592 O O . THR A 1 72 ? -8.027 -6.409 9.133 1.00 91.44 72 THR A O 1
ATOM 595 N N . PHE A 1 73 ? -6.835 -7.712 7.741 1.00 87.50 73 PHE A N 1
ATOM 596 C CA . PHE A 1 73 ? -7.584 -7.365 6.528 1.00 87.50 73 PHE A CA 1
ATOM 597 C C . PHE A 1 73 ? -8.729 -8.348 6.253 1.00 87.50 73 PHE A C 1
ATOM 599 O O . PHE A 1 73 ? -9.685 -7.978 5.581 1.00 87.50 73 PHE A O 1
ATOM 606 N N . ASN A 1 74 ? -8.647 -9.567 6.798 1.00 83.19 74 ASN A N 1
ATOM 607 C CA . ASN A 1 74 ? -9.667 -10.607 6.680 1.00 83.19 74 ASN A CA 1
ATOM 608 C C . ASN A 1 74 ? -10.084 -11.021 8.092 1.00 83.19 74 ASN A C 1
ATOM 610 O O . ASN A 1 74 ? -9.228 -11.422 8.877 1.00 83.19 74 ASN A O 1
ATOM 614 N N . GLN A 1 75 ? -11.375 -10.940 8.411 1.00 70.69 75 GLN A N 1
ATOM 615 C CA . GLN A 1 75 ? -11.880 -11.133 9.778 1.00 70.69 75 GLN A CA 1
ATOM 616 C C . GLN A 1 75 ? -11.512 -12.499 10.387 1.00 70.69 75 GLN A C 1
ATOM 618 O O . GLN A 1 75 ? -11.283 -12.576 11.589 1.00 70.69 75 GLN A O 1
ATOM 623 N N . ASP A 1 76 ? -11.336 -13.530 9.558 1.00 75.31 76 ASP A N 1
ATOM 624 C CA . ASP A 1 76 ? -11.002 -14.896 9.991 1.00 75.31 76 ASP A CA 1
ATOM 625 C C . ASP A 1 76 ? -9.493 -15.166 10.149 1.00 75.31 76 ASP A C 1
ATOM 627 O O . ASP A 1 76 ? -9.073 -16.300 10.380 1.00 75.31 76 ASP A O 1
ATOM 631 N N . ILE A 1 77 ? -8.645 -14.145 9.990 1.00 83.25 77 ILE A N 1
ATOM 632 C CA . ILE A 1 77 ? -7.186 -14.277 10.074 1.00 83.25 77 ILE A CA 1
ATOM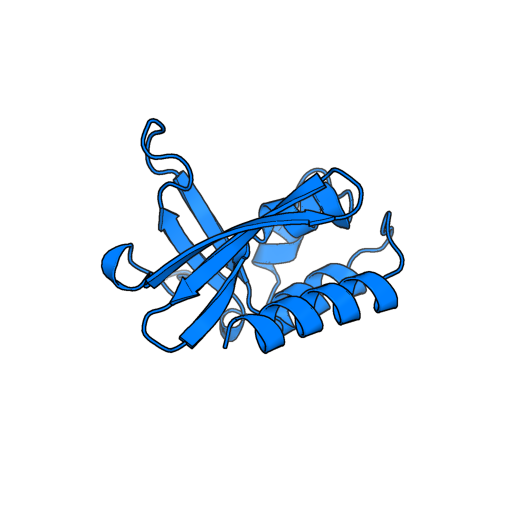 633 C C . ILE A 1 77 ? -6.664 -13.507 11.287 1.00 83.25 77 ILE A C 1
ATOM 635 O O . ILE A 1 77 ? -7.050 -12.363 11.539 1.00 83.25 77 ILE A O 1
ATOM 639 N N . ASN A 1 78 ? -5.718 -14.124 12.001 1.00 86.88 78 ASN A N 1
ATOM 640 C CA . ASN A 1 78 ? -4.984 -13.486 13.091 1.00 86.88 78 ASN A CA 1
ATOM 641 C C . ASN A 1 78 ? -4.393 -12.128 12.655 1.00 86.88 78 ASN A C 1
ATOM 643 O O . ASN A 1 78 ? -3.830 -12.038 11.557 1.00 86.88 78 ASN A O 1
ATOM 647 N N . PRO A 1 79 ? -4.445 -11.087 13.510 1.00 89.69 79 PRO A N 1
ATOM 648 C CA . PRO A 1 79 ? -3.815 -9.805 13.219 1.00 89.69 79 PRO A CA 1
ATOM 649 C C . PRO A 1 79 ? -2.333 -9.964 12.879 1.00 89.69 79 PRO A C 1
ATOM 651 O O . PRO A 1 79 ? -1.588 -10.663 13.567 1.00 89.69 79 PRO A O 1
ATOM 654 N N . GLN A 1 80 ? -1.890 -9.280 11.828 1.00 91.50 80 GLN A N 1
ATOM 655 C CA . GLN A 1 80 ? -0.499 -9.290 11.384 1.00 91.50 80 GLN A CA 1
ATOM 656 C C . GLN A 1 80 ? 0.105 -7.896 11.500 1.00 91.50 80 GLN A C 1
ATOM 658 O O . GLN A 1 80 ? -0.593 -6.880 11.446 1.00 91.50 80 GLN A O 1
ATOM 663 N N . ARG A 1 81 ? 1.429 -7.843 11.661 1.00 91.38 81 ARG A N 1
ATOM 664 C CA . ARG A 1 81 ? 2.161 -6.579 11.649 1.00 91.38 81 ARG A CA 1
ATOM 665 C C . ARG A 1 81 ? 2.421 -6.145 10.210 1.00 91.38 81 ARG A C 1
ATOM 667 O O . ARG A 1 81 ? 3.092 -6.851 9.463 1.00 91.38 81 ARG A O 1
ATOM 674 N N . TYR A 1 82 ? 1.965 -4.948 9.872 1.00 93.12 82 TYR A N 1
ATOM 675 C CA . TYR A 1 82 ? 2.199 -4.300 8.590 1.00 93.12 82 TYR A CA 1
ATOM 676 C C . TYR A 1 82 ? 2.948 -2.989 8.781 1.00 93.12 82 TYR A C 1
ATOM 678 O O . TYR A 1 82 ? 2.747 -2.289 9.776 1.00 93.12 82 TYR A O 1
ATOM 686 N N . ILE A 1 83 ? 3.777 -2.649 7.794 1.00 94.25 83 ILE A N 1
ATOM 687 C CA . ILE A 1 83 ? 4.231 -1.276 7.605 1.00 94.25 83 ILE A CA 1
ATOM 688 C C . ILE A 1 83 ? 3.360 -0.649 6.525 1.00 94.25 83 ILE A C 1
ATOM 690 O O . ILE A 1 83 ? 3.289 -1.154 5.400 1.00 94.25 83 ILE A O 1
ATOM 694 N N . LEU A 1 84 ? 2.677 0.419 6.903 1.00 95.50 84 LEU A N 1
ATOM 695 C CA . LEU A 1 84 ? 1.840 1.234 6.048 1.00 95.50 84 LEU A CA 1
ATOM 696 C C . LEU A 1 84 ? 2.628 2.470 5.621 1.00 95.50 84 LEU A C 1
ATOM 698 O O . LEU A 1 84 ? 3.409 2.990 6.416 1.00 95.50 84 LEU A O 1
ATOM 702 N N . VAL A 1 85 ? 2.429 2.932 4.394 1.00 95.75 85 VAL A N 1
ATOM 703 C CA . VAL A 1 85 ? 3.117 4.092 3.825 1.00 95.75 85 VAL A CA 1
ATOM 704 C C . VAL A 1 85 ? 2.120 5.045 3.181 1.00 95.75 85 VAL A C 1
ATOM 706 O O . VAL A 1 85 ? 1.124 4.599 2.612 1.00 95.75 85 VAL A O 1
ATOM 709 N N . ASP A 1 86 ? 2.370 6.345 3.284 1.00 95.38 86 ASP A N 1
ATOM 710 C CA . ASP A 1 86 ? 1.600 7.359 2.556 1.00 95.38 86 ASP A CA 1
ATOM 711 C C . ASP A 1 86 ? 2.041 7.446 1.080 1.00 95.38 86 ASP A C 1
ATOM 713 O O . ASP A 1 86 ? 2.882 6.666 0.612 1.00 95.38 86 ASP A O 1
ATOM 717 N N . LEU A 1 87 ? 1.462 8.383 0.321 1.00 94.81 87 LEU A N 1
ATOM 718 C CA . LEU A 1 87 ? 1.844 8.602 -1.075 1.00 94.81 87 LEU A CA 1
ATOM 719 C C . LEU A 1 87 ? 3.320 8.982 -1.241 1.00 94.81 87 LEU A C 1
ATOM 721 O O . LEU A 1 87 ? 3.955 8.528 -2.193 1.00 94.81 87 LEU A O 1
ATOM 725 N N . GLU A 1 88 ? 3.889 9.770 -0.328 1.00 93.94 88 GLU A N 1
ATOM 726 C CA . GLU A 1 88 ? 5.306 10.139 -0.383 1.00 93.94 88 GLU A CA 1
ATOM 727 C C . GLU A 1 88 ? 6.197 8.902 -0.206 1.00 93.94 88 GLU A C 1
ATOM 729 O O . GLU A 1 88 ? 7.133 8.673 -0.980 1.00 93.94 88 GLU A O 1
ATOM 734 N N . GLY A 1 89 ? 5.857 8.038 0.750 1.00 93.62 89 GLY A N 1
ATOM 735 C CA . GLY A 1 89 ? 6.526 6.763 0.957 1.00 93.62 89 GLY A CA 1
ATOM 736 C C . GLY A 1 89 ? 6.398 5.842 -0.254 1.00 93.62 89 GLY A C 1
ATOM 737 O O . GLY A 1 89 ? 7.390 5.267 -0.709 1.00 93.62 89 GLY A O 1
ATOM 738 N N . LEU A 1 90 ? 5.207 5.748 -0.844 1.00 93.88 90 LEU A N 1
ATOM 739 C CA . LEU A 1 90 ? 4.970 4.997 -2.077 1.00 93.88 90 LEU A CA 1
ATOM 740 C C . LEU A 1 90 ? 5.845 5.526 -3.226 1.00 93.88 90 LEU A C 1
ATOM 742 O O . LEU A 1 90 ? 6.522 4.733 -3.888 1.00 93.88 90 LEU A O 1
ATOM 746 N N . HIS A 1 91 ? 5.902 6.848 -3.427 1.00 93.12 91 HIS A N 1
ATOM 747 C CA . HIS A 1 91 ? 6.775 7.483 -4.419 1.00 93.12 91 HIS A CA 1
ATOM 748 C C . HIS A 1 91 ? 8.234 7.097 -4.176 1.00 93.12 91 HIS A C 1
ATOM 750 O O . HIS A 1 91 ? 8.911 6.607 -5.085 1.00 93.12 91 HIS A O 1
ATOM 756 N N . HIS A 1 92 ? 8.707 7.245 -2.938 1.00 90.94 92 HIS A N 1
ATOM 757 C CA . HIS A 1 92 ? 10.068 6.883 -2.566 1.00 90.94 92 HIS A CA 1
ATOM 758 C C . HIS A 1 92 ? 10.381 5.425 -2.927 1.00 90.94 92 HIS A C 1
ATOM 760 O O . HIS A 1 92 ? 11.416 5.155 -3.540 1.00 90.94 92 HIS A O 1
ATOM 766 N N . MET A 1 93 ? 9.480 4.482 -2.625 1.00 91.50 93 MET A N 1
ATOM 767 C CA . MET A 1 93 ? 9.680 3.069 -2.962 1.00 91.50 93 MET A CA 1
ATOM 768 C C . MET A 1 93 ? 9.829 2.853 -4.471 1.00 91.50 93 MET A C 1
ATOM 770 O O . MET A 1 93 ? 10.778 2.204 -4.918 1.00 91.50 93 MET A O 1
ATOM 774 N N . VAL A 1 94 ? 8.909 3.407 -5.260 1.00 90.81 94 VAL A N 1
ATOM 775 C CA . VAL A 1 94 ? 8.842 3.203 -6.715 1.00 90.81 94 VAL A CA 1
ATOM 776 C C . VAL A 1 94 ? 10.065 3.793 -7.427 1.00 90.81 94 VAL A C 1
ATOM 778 O O . VAL A 1 94 ? 10.616 3.169 -8.340 1.00 90.81 94 VAL A O 1
ATOM 781 N N . TYR A 1 95 ? 10.532 4.967 -6.999 1.00 89.38 95 TYR A N 1
ATOM 782 C CA . TYR A 1 95 ? 11.672 5.641 -7.626 1.00 89.38 95 TYR A CA 1
ATOM 783 C C . TYR A 1 95 ? 13.034 5.129 -7.146 1.00 89.38 95 TYR A C 1
ATOM 785 O O . TYR A 1 95 ? 13.984 5.114 -7.928 1.00 89.38 95 TYR A O 1
ATOM 793 N N . ARG A 1 96 ? 13.153 4.639 -5.906 1.00 87.62 96 ARG A N 1
ATOM 794 C CA . ARG A 1 96 ? 14.401 4.023 -5.411 1.00 87.62 96 ARG A CA 1
ATOM 795 C C . ARG A 1 96 ? 14.664 2.638 -5.984 1.00 87.62 96 ARG A C 1
ATOM 797 O O . ARG A 1 96 ? 15.807 2.177 -6.004 1.00 87.62 96 ARG A O 1
ATOM 804 N N . ALA A 1 97 ? 13.623 1.947 -6.425 1.00 85.38 97 ALA A N 1
ATOM 805 C CA . ALA A 1 97 ? 13.765 0.617 -6.971 1.00 85.38 97 ALA A CA 1
ATOM 806 C C . ALA A 1 97 ? 14.501 0.620 -8.321 1.00 85.38 97 ALA A C 1
ATOM 808 O O . ALA A 1 97 ? 14.051 1.206 -9.311 1.00 85.38 97 ALA A O 1
ATOM 809 N N . ARG A 1 98 ? 15.633 -0.099 -8.367 1.00 81.12 98 ARG A N 1
ATOM 810 C CA . ARG A 1 98 ? 16.504 -0.193 -9.555 1.00 81.12 98 ARG A CA 1
ATOM 811 C C . ARG A 1 98 ? 15.815 -0.850 -10.752 1.00 81.12 98 ARG A C 1
ATOM 813 O O . ARG A 1 98 ? 16.030 -0.438 -11.885 1.00 81.12 98 ARG A O 1
ATOM 820 N N . LYS A 1 99 ? 14.993 -1.872 -10.504 1.00 78.88 99 LYS A N 1
ATOM 821 C CA . LYS A 1 99 ? 14.182 -2.565 -11.512 1.00 78.88 99 LYS A CA 1
ATOM 822 C C . LYS A 1 99 ? 12.746 -2.582 -11.015 1.00 78.88 99 LYS A C 1
ATOM 824 O O . LYS A 1 99 ? 12.493 -3.102 -9.933 1.00 78.88 99 LYS A O 1
ATOM 829 N N . VAL A 1 100 ? 11.845 -1.991 -11.790 1.00 79.69 100 VAL A N 1
ATOM 830 C CA . VAL A 1 100 ? 10.415 -1.906 -11.485 1.00 79.69 100 VAL A CA 1
ATOM 831 C C . VAL A 1 100 ? 9.678 -2.659 -12.581 1.00 79.69 100 VAL A C 1
ATOM 833 O O . VAL A 1 100 ? 10.000 -2.494 -13.755 1.00 79.69 100 VAL A O 1
ATOM 836 N N . LYS A 1 101 ? 8.721 -3.510 -12.204 1.00 83.69 101 LYS A N 1
ATOM 837 C CA . LYS A 1 101 ? 7.931 -4.320 -13.149 1.00 83.69 101 LYS A CA 1
ATOM 838 C C . LYS A 1 101 ? 6.753 -3.567 -13.772 1.00 83.69 101 LYS A C 1
ATOM 840 O O . LYS A 1 101 ? 5.985 -4.150 -14.527 1.00 83.69 101 LYS A O 1
ATOM 845 N N . VAL A 1 102 ? 6.596 -2.295 -13.426 1.00 85.25 102 VAL A N 1
ATOM 846 C CA . VAL A 1 102 ? 5.489 -1.437 -13.842 1.00 85.25 102 VAL A CA 1
ATOM 847 C C . VAL A 1 102 ? 6.034 -0.117 -14.365 1.00 85.25 102 VAL A C 1
ATOM 849 O O . VAL A 1 102 ? 7.128 0.310 -13.979 1.00 85.25 102 VAL A O 1
ATOM 852 N N . ASN A 1 103 ? 5.246 0.557 -15.199 1.00 90.69 103 ASN A N 1
ATOM 853 C CA . ASN A 1 103 ? 5.486 1.961 -15.482 1.00 90.69 103 ASN A CA 1
ATOM 854 C C . ASN A 1 103 ? 5.303 2.764 -14.185 1.00 90.69 103 ASN A C 1
ATOM 856 O O . ASN A 1 103 ? 4.259 2.686 -13.535 1.00 90.69 103 ASN A O 1
ATOM 860 N N . ARG A 1 104 ? 6.347 3.503 -13.795 1.00 91.19 104 ARG A N 1
ATOM 861 C CA . ARG A 1 104 ? 6.360 4.278 -12.551 1.00 91.19 104 ARG A CA 1
ATOM 862 C C . ARG A 1 104 ? 5.279 5.353 -12.562 1.00 91.19 104 ARG A C 1
ATOM 864 O O . ARG A 1 104 ? 4.547 5.459 -11.587 1.00 91.19 104 ARG A O 1
ATOM 871 N N . LEU A 1 105 ? 5.178 6.116 -13.650 1.00 92.06 105 LEU A N 1
ATOM 872 C CA . LEU A 1 105 ? 4.260 7.250 -13.737 1.00 92.06 105 LEU A CA 1
ATOM 873 C C . LEU A 1 105 ? 2.804 6.779 -13.681 1.00 92.06 105 LEU A C 1
ATOM 875 O O . LEU A 1 105 ? 2.028 7.299 -12.884 1.00 92.06 105 LEU A O 1
ATOM 879 N N . ASP A 1 106 ? 2.473 5.741 -14.450 1.00 92.81 106 ASP A N 1
ATOM 880 C CA . ASP A 1 106 ? 1.119 5.179 -14.491 1.00 92.81 106 ASP A CA 1
ATOM 881 C C . ASP A 1 106 ? 0.695 4.650 -13.117 1.00 92.81 106 ASP A C 1
ATOM 883 O O . ASP A 1 106 ? -0.412 4.925 -12.654 1.00 92.81 106 ASP A O 1
ATOM 887 N N . PHE A 1 107 ? 1.598 3.951 -12.420 1.00 93.38 107 PHE A N 1
ATOM 888 C CA . PHE A 1 107 ? 1.320 3.443 -11.080 1.00 93.38 107 PHE A CA 1
ATOM 889 C C . PHE A 1 107 ? 1.112 4.568 -10.058 1.00 93.38 107 PHE A C 1
ATOM 891 O O . PHE A 1 107 ? 0.204 4.491 -9.231 1.00 93.38 107 PHE A O 1
ATOM 898 N N . ILE A 1 108 ? 1.924 5.628 -10.120 1.00 94.44 108 ILE A N 1
ATOM 899 C CA . ILE A 1 108 ? 1.754 6.796 -9.251 1.00 94.44 108 ILE A CA 1
ATOM 900 C C . ILE A 1 108 ? 0.415 7.490 -9.519 1.00 94.44 108 ILE A C 1
ATOM 902 O O . ILE A 1 108 ? -0.327 7.770 -8.579 1.00 94.44 108 ILE A O 1
ATOM 906 N N . HIS A 1 109 ? 0.071 7.733 -10.784 1.00 95.25 109 HIS A N 1
ATOM 907 C CA . HIS A 1 109 ? -1.204 8.357 -11.140 1.00 95.25 109 HIS A CA 1
ATOM 908 C C . HIS A 1 109 ? -2.402 7.520 -10.692 1.00 95.25 109 HIS A C 1
ATOM 910 O O . HIS A 1 109 ? -3.372 8.071 -10.171 1.00 95.25 109 HIS A O 1
ATOM 916 N N . TRP A 1 110 ? -2.314 6.198 -10.826 1.00 95.00 110 TRP A N 1
ATOM 917 C CA . TRP A 1 110 ? -3.314 5.281 -10.292 1.00 95.00 110 TRP A CA 1
ATOM 918 C C . TRP A 1 110 ? -3.472 5.430 -8.770 1.00 95.00 110 TRP A C 1
ATOM 920 O O . TRP A 1 110 ? -4.593 5.596 -8.290 1.00 95.00 110 TRP A O 1
ATOM 930 N N . ALA A 1 111 ? -2.371 5.448 -8.011 1.00 95.06 111 ALA A N 1
ATOM 931 C CA . ALA A 1 111 ? -2.414 5.578 -6.553 1.00 95.06 111 ALA A CA 1
ATOM 932 C C . ALA A 1 111 ? -3.008 6.926 -6.102 1.00 95.06 111 ALA A C 1
ATOM 934 O O . ALA A 1 111 ? -3.846 6.957 -5.201 1.00 95.06 111 ALA A O 1
ATOM 935 N N . ILE A 1 112 ? -2.634 8.024 -6.768 1.00 95.75 112 ILE A N 1
ATOM 936 C CA . ILE A 1 112 ? -3.191 9.364 -6.517 1.00 95.75 112 ILE A CA 1
ATOM 937 C C . ILE A 1 112 ? -4.691 9.395 -6.831 1.00 95.75 112 ILE A C 1
ATOM 939 O O . ILE A 1 112 ? -5.473 9.973 -6.078 1.00 95.75 112 ILE A O 1
ATOM 943 N N . SER A 1 113 ? -5.111 8.777 -7.939 1.00 95.56 113 SER A N 1
ATOM 944 C CA . SER A 1 113 ? -6.528 8.712 -8.299 1.00 95.56 113 SER A CA 1
ATOM 945 C C . SER A 1 113 ? -7.341 7.928 -7.271 1.00 95.56 113 SER A C 1
ATOM 947 O O . SER A 1 113 ? -8.478 8.307 -7.007 1.00 95.56 113 SER A O 1
ATOM 949 N N . LEU A 1 114 ? -6.790 6.854 -6.694 1.00 94.56 114 LEU A N 1
ATOM 950 C CA . LEU A 1 114 ? -7.467 6.105 -5.635 1.00 94.56 114 LEU A CA 1
ATOM 951 C C . LEU A 1 114 ? -7.693 6.957 -4.390 1.00 94.56 114 LEU A C 1
ATOM 953 O O . LEU A 1 114 ? -8.812 6.988 -3.888 1.00 94.56 114 LEU A O 1
ATOM 957 N N . GLU A 1 115 ? -6.659 7.653 -3.913 1.00 92.25 115 GLU A N 1
ATOM 958 C CA . GLU A 1 115 ? -6.778 8.509 -2.730 1.00 92.25 115 GLU A CA 1
ATOM 959 C C . GLU A 1 115 ? -7.834 9.603 -2.945 1.00 92.25 115 GLU A C 1
ATOM 961 O O . GLU A 1 115 ? -8.739 9.747 -2.126 1.00 92.25 115 GLU A O 1
ATOM 966 N N . LYS A 1 116 ? -7.790 10.301 -4.088 1.00 93.81 116 LYS A N 1
ATOM 967 C CA . LYS A 1 116 ? -8.755 11.363 -4.429 1.00 93.81 116 LYS A CA 1
ATOM 968 C C . LYS A 1 116 ? -10.205 10.894 -4.522 1.00 93.81 116 LYS A C 1
ATOM 970 O O . LYS A 1 116 ? -11.105 11.690 -4.309 1.00 93.81 116 LYS A O 1
ATOM 975 N N . ASN A 1 117 ? -10.436 9.637 -4.891 1.00 91.75 117 ASN A N 1
ATOM 976 C CA . ASN A 1 117 ? -11.786 9.083 -4.992 1.00 91.75 117 ASN A CA 1
ATOM 977 C C . ASN A 1 117 ? -12.334 8.607 -3.634 1.00 91.75 117 ASN A C 1
ATOM 979 O O . ASN A 1 117 ? -13.512 8.264 -3.540 1.00 91.75 117 ASN A O 1
ATOM 983 N N . ILE A 1 118 ? -11.483 8.511 -2.608 1.00 90.19 118 ILE A N 1
ATOM 984 C CA . ILE A 1 118 ? -11.831 7.988 -1.279 1.00 90.19 118 ILE A CA 1
ATOM 985 C C . ILE A 1 118 ? -11.947 9.102 -0.235 1.00 90.19 118 ILE A C 1
ATOM 987 O O . ILE A 1 118 ? -12.784 8.976 0.666 1.00 90.19 118 ILE A O 1
ATOM 991 N N . LEU A 1 119 ? -11.089 10.124 -0.321 1.00 86.19 119 LEU A N 1
ATOM 992 C CA . LEU A 1 119 ? -11.088 11.304 0.551 1.00 86.19 119 LEU A CA 1
ATOM 993 C C . LEU A 1 119 ? -12.119 12.339 0.100 1.00 86.19 119 LEU A C 1
ATOM 995 O O . LEU A 1 119 ? -12.796 12.879 1.003 1.00 86.19 119 LEU A O 1
#

Organism: Bacillus thuringiensis (NCBI:txid1428)

Foldseek 3Di:
DPPDDAAEDEPQQFPDKDWDDDPNAIKIWTQGPVRFIWTFQVSLLCPFFNHPDSVVQLVPDDSVFWYWYQADPDPPDHTDITIIGGLVSSLSSLVPRPGTPDDSVVVSVVVVVVSVVVD

pLDDT: mean 88.48, std 10.53, range [34.91, 97.12]

Secondary structure (DSSP, 8-state):
----PPEEE-GGGEEEEEEEEETTEEEEEEEETTS-EEEEHHHIIIIII--S-THHHHHTS-GGGEEEEEE-SSTTS--EEEEEE-HHHHHHHHHH-SS-SS-HHHHHHHHHHHHHHH-

Sequence (119 aa):
MNLHKDRKLNTIDIKKYFSFLYNDKQIRAVLTTSNQFLFVGYDIGKNTIGIKNPYSLIENMDKRSKYSAVITFNQDINPQRYILVDLEGLHHMVYRARKVKVNRLDFIHWAISLEKNIL

Radius of gyration: 13.73 Å; chains: 1; bounding box: 32×26×39 Å